Protein AF-A0A962G8I6-F1 (afdb_monomer_lite)

pLDDT: mean 93.18, std 6.78, range [52.69, 98.38]

Foldseek 3Di:
DLDEADDQDQDAAFLAEQAAPEPPPDANYEYDDPNNCVSQPDLVDGPNRYYHELYEGAYPHHFDYDPPDPDGPVSSQVSHYLYYPDPQCDDQQFHDPPGPQLQSGDFDPDPPDDGRNGGHDDNGDVSPPVVVVDDDDD

Radius of gyration: 15.65 Å; chains: 1; bounding box: 36×34×40 Å

Structure (mmCIF, N/CA/C/O backbone):
data_AF-A0A962G8I6-F1
#
_entry.id   AF-A0A962G8I6-F1
#
loop_
_atom_site.group_PDB
_atom_site.id
_atom_site.type_symbol
_atom_site.label_atom_id
_atom_site.label_alt_id
_atom_site.label_comp_id
_atom_site.label_asym_id
_atom_site.label_entity_id
_atom_site.label_seq_id
_atom_site.pdbx_PDB_ins_code
_atom_site.Cartn_x
_atom_site.Cartn_y
_atom_site.Cartn_z
_atom_site.occupancy
_atom_site.B_iso_or_equiv
_atom_site.auth_seq_id
_atom_site.auth_comp_id
_atom_site.auth_asym_id
_atom_site.auth_atom_id
_atom_site.pdbx_PDB_model_num
ATOM 1 N N . ASP A 1 1 ? -0.179 -11.242 6.584 1.00 91.75 1 ASP A N 1
ATOM 2 C CA . ASP A 1 1 ? -0.851 -10.151 5.865 1.00 91.75 1 ASP A CA 1
ATOM 3 C C . ASP A 1 1 ? 0.217 -9.529 4.993 1.00 91.75 1 ASP A C 1
ATOM 5 O O . ASP A 1 1 ? 1.376 -9.594 5.403 1.00 91.75 1 ASP A O 1
ATOM 9 N N . GLY A 1 2 ? -0.124 -9.011 3.816 1.00 93.81 2 GLY A N 1
ATOM 10 C CA . GLY A 1 2 ? 0.865 -8.348 2.962 1.00 93.81 2 GLY A CA 1
ATOM 11 C C . GLY A 1 2 ? 1.447 -7.122 3.665 1.00 93.81 2 GLY A C 1
ATOM 12 O O . GLY A 1 2 ? 2.656 -7.002 3.827 1.00 93.81 2 GLY A O 1
ATOM 13 N N . ILE A 1 3 ? 0.559 -6.287 4.202 1.00 95.69 3 ILE A N 1
ATOM 14 C CA . ILE A 1 3 ? 0.866 -5.151 5.065 1.00 95.69 3 ILE A CA 1
ATOM 15 C C . ILE A 1 3 ? 0.077 -5.317 6.361 1.00 95.69 3 ILE A C 1
ATOM 17 O O . ILE A 1 3 ? -1.151 -5.436 6.351 1.00 95.69 3 ILE A O 1
ATOM 21 N N . ARG A 1 4 ? 0.784 -5.307 7.495 1.00 95.88 4 ARG A N 1
ATOM 22 C CA . ARG A 1 4 ? 0.168 -5.263 8.824 1.00 95.88 4 ARG A CA 1
ATOM 23 C C . ARG A 1 4 ? 0.649 -4.039 9.586 1.00 95.88 4 ARG A C 1
ATOM 25 O O . ARG A 1 4 ? 1.788 -4.021 10.042 1.00 95.88 4 ARG A O 1
ATOM 32 N N . LEU A 1 5 ? -0.236 -3.065 9.770 1.00 96.69 5 LEU A N 1
ATOM 33 C CA . LEU A 1 5 ? 0.027 -1.889 10.598 1.00 96.69 5 LEU A CA 1
ATOM 34 C C . LEU A 1 5 ? -0.447 -2.187 12.019 1.00 96.69 5 LEU A C 1
ATOM 36 O O . LEU A 1 5 ? -1.614 -2.526 12.231 1.00 96.69 5 LEU A O 1
ATOM 40 N N . LYS A 1 6 ? 0.469 -2.128 12.987 1.00 96.12 6 LYS A N 1
ATOM 41 C CA . LYS A 1 6 ? 0.192 -2.505 14.377 1.00 96.12 6 LYS A CA 1
ATOM 42 C C . LYS A 1 6 ? 1.029 -1.717 15.380 1.00 96.12 6 LYS A C 1
ATOM 44 O O . LYS A 1 6 ? 2.003 -1.075 15.000 1.00 96.12 6 LYS A O 1
ATOM 49 N N . GLU A 1 7 ? 0.670 -1.821 16.658 1.00 95.00 7 GLU A N 1
ATOM 50 C CA . GLU A 1 7 ? 1.436 -1.277 17.793 1.00 95.00 7 GLU A CA 1
ATOM 51 C C . GLU A 1 7 ? 1.851 0.202 17.642 1.00 95.00 7 GLU A C 1
ATOM 53 O O . GLU A 1 7 ? 2.942 0.587 18.049 1.00 95.00 7 GLU A O 1
ATOM 58 N N . GLY A 1 8 ? 0.992 1.041 17.049 1.00 95.12 8 GLY A N 1
ATOM 59 C CA . GLY A 1 8 ? 1.279 2.474 16.899 1.00 95.12 8 GLY A CA 1
ATOM 60 C C . GLY A 1 8 ? 2.170 2.805 15.705 1.00 95.12 8 GLY A C 1
ATOM 61 O O . GLY A 1 8 ? 2.923 3.773 15.756 1.00 95.12 8 GLY A O 1
ATOM 62 N N . THR A 1 9 ? 2.098 2.008 14.635 1.00 96.38 9 THR A N 1
ATOM 63 C CA . THR A 1 9 ? 2.787 2.317 13.373 1.00 96.38 9 THR A CA 1
ATOM 64 C C . THR A 1 9 ? 2.400 3.722 12.905 1.00 96.38 9 THR A C 1
ATOM 66 O O . THR A 1 9 ? 1.218 3.963 12.700 1.00 96.38 9 THR A O 1
ATOM 69 N N . GLY A 1 10 ? 3.387 4.607 12.733 1.00 94.12 10 GLY A N 1
ATOM 70 C CA . GLY A 1 10 ? 3.240 5.985 12.246 1.00 94.12 10 GLY A CA 1
ATOM 71 C C . GLY A 1 10 ? 4.154 6.249 11.051 1.00 94.12 10 GLY A C 1
ATOM 72 O O . GLY A 1 10 ? 5.078 7.051 11.140 1.00 94.12 10 GLY A O 1
ATOM 73 N N . GLY A 1 11 ? 3.973 5.470 9.983 1.00 94.12 11 GLY A N 1
ATOM 74 C CA . GLY A 1 11 ? 4.793 5.537 8.772 1.00 94.12 11 GLY A CA 1
ATOM 75 C C . GLY A 1 11 ? 4.029 6.057 7.557 1.00 94.12 11 GLY A C 1
ATOM 76 O O . GLY A 1 11 ? 2.798 6.015 7.510 1.00 94.12 11 GLY A O 1
ATOM 77 N N . HIS A 1 12 ? 4.783 6.484 6.545 1.00 94.75 12 HIS A N 1
ATOM 78 C CA . HIS A 1 12 ? 4.263 6.867 5.235 1.00 94.75 12 HIS A CA 1
ATOM 79 C C . HIS A 1 12 ? 4.574 5.766 4.222 1.00 94.75 12 HIS A C 1
ATOM 81 O O . HIS A 1 12 ? 5.736 5.531 3.894 1.00 94.75 12 HIS A O 1
ATOM 87 N N . LEU A 1 13 ? 3.539 5.060 3.773 1.00 96.06 13 LEU A N 1
ATOM 88 C CA . LEU A 1 13 ? 3.645 3.999 2.781 1.00 96.06 13 LEU A CA 1
ATOM 89 C C . LEU A 1 13 ? 3.192 4.556 1.434 1.00 96.06 13 LEU A C 1
ATOM 91 O O . LEU A 1 13 ? 2.037 4.938 1.280 1.00 96.06 13 LEU A O 1
ATOM 95 N N . VAL A 1 14 ? 4.100 4.590 0.465 1.00 95.56 14 VAL A N 1
ATOM 96 C CA . VAL A 1 14 ? 3.856 5.187 -0.850 1.00 95.56 14 VAL A CA 1
ATOM 97 C C . VAL A 1 14 ? 4.433 4.306 -1.954 1.00 95.56 14 VAL A C 1
ATOM 99 O O . VAL A 1 14 ? 5.440 3.633 -1.734 1.00 95.56 14 VAL A O 1
ATOM 102 N N . ASN A 1 15 ? 3.793 4.290 -3.127 1.00 96.12 15 ASN A N 1
ATOM 103 C CA . ASN A 1 15 ? 4.242 3.560 -4.325 1.00 96.12 15 ASN A CA 1
ATOM 104 C C . ASN A 1 15 ? 4.440 2.054 -4.096 1.00 96.12 15 ASN A C 1
ATOM 106 O O . ASN A 1 15 ? 5.450 1.472 -4.491 1.00 96.12 15 ASN A O 1
ATOM 110 N N . GLY A 1 16 ? 3.477 1.404 -3.449 1.00 96.00 16 GLY A N 1
ATOM 111 C CA . GLY A 1 16 ? 3.536 -0.022 -3.121 1.00 96.00 16 GLY A CA 1
ATOM 112 C C . GLY A 1 16 ? 2.671 -0.890 -4.031 1.00 96.00 16 GLY A C 1
ATOM 113 O O . GLY A 1 16 ? 1.633 -0.454 -4.520 1.00 96.00 16 GLY A O 1
ATOM 114 N N . VAL A 1 17 ? 3.050 -2.158 -4.195 1.00 97.25 17 VAL A N 1
ATOM 115 C CA . VAL A 1 17 ? 2.183 -3.190 -4.782 1.00 97.25 17 VAL A CA 1
ATOM 116 C C . VAL A 1 17 ? 2.205 -4.415 -3.878 1.00 97.25 17 VAL A C 1
ATOM 118 O O . VAL A 1 17 ? 3.271 -4.914 -3.523 1.00 97.25 17 VAL A O 1
ATOM 121 N N . VAL A 1 18 ? 1.027 -4.911 -3.515 1.00 96.19 18 VAL A N 1
ATOM 122 C CA . VAL A 1 18 ? 0.851 -6.159 -2.771 1.00 96.19 18 VAL A CA 1
ATOM 123 C C . VAL A 1 18 ? -0.005 -7.079 -3.626 1.00 96.19 18 VAL A C 1
ATOM 125 O O . VAL A 1 18 ? -1.176 -6.791 -3.851 1.00 96.19 18 VAL A O 1
ATOM 128 N N . LYS A 1 19 ? 0.568 -8.182 -4.111 1.00 93.12 19 LYS A N 1
ATOM 129 C CA . LYS A 1 19 ? -0.124 -9.155 -4.967 1.00 93.12 19 LYS A CA 1
ATOM 130 C C . LYS A 1 19 ? 0.005 -10.569 -4.404 1.00 93.12 19 LYS A C 1
ATOM 132 O O . LYS A 1 19 ? 1.057 -10.923 -3.878 1.00 93.12 19 LYS A O 1
ATOM 137 N N . GLY A 1 20 ? -1.050 -11.374 -4.546 1.00 86.56 20 GLY A N 1
ATOM 138 C CA . GLY A 1 20 ? -1.008 -12.830 -4.335 1.00 86.56 20 GLY A CA 1
ATOM 139 C C . GLY A 1 20 ? -0.807 -13.279 -2.884 1.00 86.56 20 GLY A C 1
ATOM 140 O O . GLY A 1 20 ? -0.302 -14.375 -2.634 1.00 86.56 20 GLY A O 1
ATOM 141 N N . TYR A 1 21 ? -1.152 -12.437 -1.906 1.00 86.00 21 TYR A N 1
ATOM 142 C CA . TYR A 1 21 ? -1.062 -12.803 -0.494 1.00 86.00 21 TYR A CA 1
ATOM 143 C C . TYR A 1 21 ? -2.326 -13.551 -0.043 1.00 86.00 21 TYR A C 1
ATOM 145 O O . TYR A 1 21 ? -3.227 -12.967 0.556 1.00 86.00 21 TYR A O 1
ATOM 153 N N . ASP A 1 22 ? -2.359 -14.861 -0.297 1.00 84.00 22 ASP A N 1
ATOM 154 C CA . ASP A 1 22 ? -3.588 -15.672 -0.203 1.00 84.00 22 ASP A CA 1
ATOM 155 C C . ASP A 1 22 ? -3.545 -16.737 0.905 1.00 84.00 22 ASP A C 1
ATOM 157 O O . ASP A 1 22 ? -4.258 -17.737 0.874 1.00 84.00 22 ASP A O 1
ATOM 161 N N . LYS A 1 23 ? -2.688 -16.551 1.914 1.00 87.69 23 LYS A N 1
ATOM 162 C CA . LYS A 1 23 ? -2.643 -17.461 3.066 1.00 87.69 23 LYS A CA 1
ATOM 163 C C . LYS A 1 23 ? -3.937 -17.363 3.883 1.00 87.69 23 LYS A C 1
ATOM 165 O O . LYS A 1 23 ? -4.343 -16.261 4.246 1.00 87.69 23 LYS A O 1
ATOM 170 N N . ASP A 1 24 ? -4.500 -18.506 4.275 1.00 89.88 24 ASP A N 1
ATOM 171 C CA . ASP A 1 24 ? -5.715 -18.579 5.096 1.00 89.88 24 ASP A CA 1
ATOM 172 C C . ASP A 1 24 ? -5.688 -17.631 6.307 1.00 89.88 24 ASP A C 1
ATOM 174 O O . ASP A 1 24 ? -4.729 -17.576 7.090 1.00 89.88 24 ASP A O 1
ATOM 178 N N . GLY A 1 25 ? -6.768 -16.858 6.454 1.00 87.62 25 GLY A N 1
ATOM 179 C CA . GLY A 1 25 ? -6.948 -15.888 7.535 1.00 87.62 25 GLY A CA 1
ATOM 180 C C . GLY A 1 25 ? -6.079 -14.627 7.431 1.00 87.62 25 GLY A C 1
ATOM 181 O O . GLY A 1 25 ? -5.977 -13.884 8.423 1.00 87.62 25 GLY A O 1
ATOM 182 N N . LYS A 1 26 ? -5.435 -14.392 6.280 1.00 92.88 26 LYS A N 1
ATOM 183 C CA . LYS A 1 26 ? -4.629 -13.201 5.976 1.00 92.88 26 LYS A CA 1
ATOM 184 C C . LYS A 1 26 ? -5.273 -12.351 4.886 1.00 92.88 26 LYS A C 1
ATOM 186 O O . LYS A 1 26 ? -6.086 -12.839 4.114 1.00 92.88 26 LYS A O 1
ATOM 191 N N . ALA A 1 27 ? -4.874 -11.084 4.838 1.00 95.69 27 ALA A N 1
ATOM 192 C CA . ALA A 1 27 ? -5.267 -10.151 3.790 1.00 95.69 27 ALA A CA 1
ATOM 193 C C . ALA A 1 27 ? -4.072 -9.360 3.241 1.00 95.69 27 ALA A C 1
ATOM 195 O O . ALA A 1 27 ? -2.979 -9.381 3.820 1.00 95.69 27 ALA A O 1
ATOM 196 N N . CYS A 1 28 ? -4.299 -8.630 2.151 1.00 96.94 28 CYS A N 1
ATOM 197 C CA . CYS A 1 28 ? -3.377 -7.634 1.608 1.00 96.94 28 CYS A CA 1
ATOM 198 C C . CYS A 1 28 ? -3.080 -6.534 2.643 1.00 96.94 28 CYS A C 1
ATOM 200 O O . CYS A 1 28 ? -1.912 -6.265 2.914 1.00 96.94 28 CYS A O 1
ATOM 202 N N . LEU A 1 29 ? -4.110 -5.970 3.284 1.00 97.50 29 LEU A N 1
ATOM 203 C CA . LEU A 1 29 ? -3.982 -4.962 4.339 1.00 97.50 29 LEU A CA 1
ATOM 204 C C . LEU A 1 29 ? -4.724 -5.377 5.614 1.00 97.50 29 LEU A C 1
ATOM 206 O O . LEU A 1 29 ? -5.909 -5.717 5.592 1.00 97.50 29 LEU A O 1
ATOM 210 N N . PHE A 1 30 ? -4.026 -5.284 6.743 1.00 96.81 30 PHE A N 1
ATOM 211 C CA . PHE A 1 30 ? -4.599 -5.446 8.073 1.00 96.81 30 PHE A CA 1
ATOM 212 C C . PHE A 1 30 ? -4.114 -4.333 9.009 1.00 96.81 30 PHE A C 1
ATOM 214 O O . PHE A 1 30 ? -2.912 -4.186 9.240 1.00 96.81 30 PHE A O 1
ATOM 221 N N . ILE A 1 31 ? -5.049 -3.565 9.564 1.00 97.38 31 ILE A N 1
ATOM 222 C CA . ILE A 1 31 ? -4.781 -2.527 10.567 1.00 97.38 31 ILE A CA 1
ATOM 223 C C . ILE A 1 31 ? -5.315 -3.030 11.905 1.00 97.38 31 ILE A C 1
ATOM 225 O O . ILE A 1 31 ? -6.378 -3.639 11.957 1.00 97.38 31 ILE A O 1
ATOM 229 N N . THR A 1 32 ? -4.546 -2.852 12.976 1.00 96.94 32 THR A N 1
ATOM 230 C CA . THR A 1 32 ? -4.865 -3.414 14.295 1.00 96.94 32 THR A CA 1
ATOM 231 C C . THR A 1 32 ? -4.285 -2.556 15.414 1.00 96.94 32 THR A C 1
ATOM 233 O O . THR A 1 32 ? -3.320 -1.810 15.210 1.00 96.94 32 THR A O 1
ATOM 236 N N . ASN A 1 33 ? -4.826 -2.755 16.619 1.00 95.56 33 ASN A N 1
ATOM 237 C CA . ASN A 1 33 ? -4.444 -2.103 17.872 1.00 95.56 33 ASN A CA 1
ATOM 238 C C . ASN A 1 33 ? -4.809 -0.609 17.926 1.00 95.56 33 ASN A C 1
ATOM 240 O O . ASN A 1 33 ? -4.500 0.173 17.026 1.00 95.56 33 ASN A O 1
ATOM 244 N N . ALA A 1 34 ? -5.375 -0.189 19.061 1.00 96.25 34 ALA A N 1
ATOM 245 C CA . ALA A 1 34 ? -5.807 1.189 19.305 1.00 96.25 34 ALA A CA 1
ATOM 246 C C . ALA A 1 34 ? -4.737 2.269 19.022 1.00 96.25 34 ALA A C 1
ATOM 248 O O . ALA A 1 34 ? -5.089 3.277 18.409 1.00 96.25 34 ALA A O 1
ATOM 249 N N . PRO A 1 35 ? -3.442 2.088 19.366 1.00 96.81 35 PRO A N 1
ATOM 250 C CA . PRO A 1 35 ? -2.429 3.099 19.064 1.00 96.81 35 PRO A CA 1
ATOM 251 C C . PRO A 1 35 ? -2.230 3.342 17.563 1.00 96.81 35 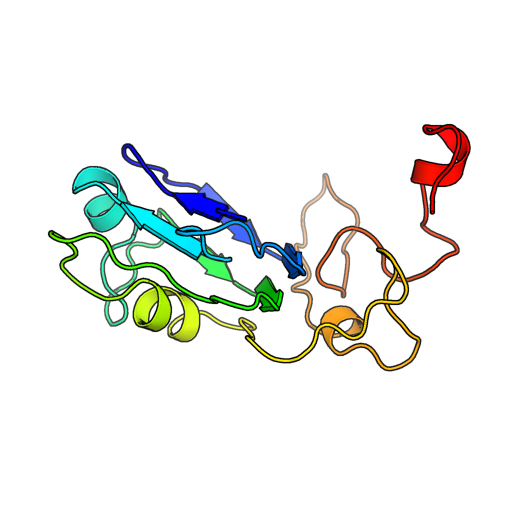PRO A C 1
ATOM 253 O O . PRO A 1 35 ? -1.961 4.470 17.167 1.00 96.81 35 PRO A O 1
ATOM 256 N N . THR A 1 36 ? -2.392 2.321 16.713 1.00 97.31 36 THR A N 1
ATOM 257 C CA . THR A 1 36 ? -2.285 2.478 15.250 1.00 97.31 36 THR A CA 1
ATOM 258 C C . THR A 1 36 ? -3.470 3.260 14.702 1.00 97.31 36 THR A C 1
ATOM 260 O O . THR A 1 36 ? -3.293 4.156 13.886 1.00 97.31 36 THR A O 1
ATOM 263 N N . TYR A 1 37 ? -4.680 2.966 15.187 1.00 97.31 37 TYR A N 1
ATOM 264 C CA . TYR A 1 37 ? -5.874 3.726 14.823 1.00 97.31 37 TYR A CA 1
ATOM 265 C C . TYR A 1 37 ? -5.747 5.199 15.239 1.00 97.31 37 TYR A C 1
ATOM 267 O O . TYR A 1 37 ? -6.051 6.088 14.448 1.00 97.31 37 TYR A O 1
ATOM 275 N N . ALA A 1 38 ? -5.210 5.471 16.433 1.00 96.94 38 ALA A N 1
ATOM 276 C CA . ALA A 1 38 ? -4.914 6.831 16.880 1.00 96.94 38 ALA A CA 1
ATOM 277 C C . ALA A 1 38 ? -3.855 7.519 15.998 1.00 96.94 38 ALA A C 1
ATOM 279 O O . ALA A 1 38 ? -4.018 8.681 15.632 1.00 96.94 38 ALA A O 1
ATOM 280 N N . ALA A 1 39 ? -2.796 6.797 15.616 1.00 97.50 39 ALA A N 1
ATOM 281 C CA . ALA A 1 39 ? -1.767 7.305 14.716 1.00 97.50 39 ALA A CA 1
ATOM 282 C C . ALA A 1 39 ? -2.280 7.525 13.287 1.00 97.50 39 ALA A C 1
ATOM 284 O O . ALA A 1 39 ? -1.732 8.361 12.586 1.00 97.50 39 ALA A O 1
ATOM 285 N N . ALA A 1 40 ? -3.314 6.824 12.835 1.00 97.25 40 ALA A N 1
ATOM 286 C CA . ALA A 1 40 ? -3.895 6.984 11.502 1.00 97.25 40 ALA A CA 1
ATOM 287 C C . ALA A 1 40 ? -4.977 8.082 11.428 1.00 97.25 40 ALA A C 1
ATOM 289 O O . ALA A 1 40 ? -5.179 8.690 10.375 1.00 97.25 40 ALA A O 1
ATOM 290 N N . GLY A 1 41 ? -5.649 8.381 12.542 1.00 97.12 41 GLY A N 1
ATOM 291 C CA . GLY A 1 41 ? -6.816 9.265 12.558 1.00 97.12 41 GLY A CA 1
ATOM 292 C C . GLY A 1 41 ? -8.074 8.509 12.135 1.00 97.12 41 GLY A C 1
ATOM 293 O O . GLY A 1 41 ? -8.306 7.394 12.598 1.00 97.12 41 GLY A O 1
ATOM 294 N N . SER A 1 42 ? -8.908 9.100 11.279 1.00 96.88 42 SER A N 1
ATOM 295 C CA . SER A 1 42 ? -10.072 8.423 10.690 1.00 96.88 42 SER A CA 1
ATOM 296 C C . SER A 1 42 ? -10.129 8.615 9.173 1.00 96.88 42 SER A C 1
ATOM 298 O O . SER A 1 42 ? -9.537 9.563 8.659 1.00 96.88 42 SER A O 1
ATOM 300 N N . PRO A 1 43 ? -10.883 7.781 8.435 1.00 97.12 43 PRO A N 1
ATOM 301 C CA . PRO A 1 43 ? -11.047 7.941 6.988 1.00 97.12 43 PRO A CA 1
ATOM 302 C C . PRO A 1 43 ? -11.556 9.325 6.549 1.00 97.12 43 PRO A C 1
ATOM 304 O O . PRO A 1 43 ? -11.299 9.747 5.430 1.00 97.12 43 PRO A O 1
ATOM 307 N N . THR A 1 44 ? -12.268 10.052 7.415 1.00 97.44 44 THR A N 1
ATOM 308 C CA . THR A 1 44 ? -12.785 11.402 7.124 1.00 97.44 44 THR A CA 1
ATOM 309 C C . THR A 1 44 ? -11.938 12.521 7.734 1.00 97.44 44 THR A C 1
ATOM 311 O O . THR A 1 44 ? -12.206 13.694 7.489 1.00 97.44 44 THR A O 1
ATOM 314 N N . ALA A 1 45 ? -10.958 12.176 8.569 1.00 97.38 45 ALA A N 1
ATOM 315 C CA . ALA A 1 45 ? -10.070 13.097 9.267 1.00 97.38 45 ALA A CA 1
ATOM 316 C C . ALA A 1 45 ? -8.729 12.391 9.520 1.00 97.38 45 ALA A C 1
ATOM 318 O O . ALA A 1 45 ? -8.421 11.964 10.638 1.00 97.38 45 ALA A O 1
ATOM 319 N N . LEU A 1 46 ? -7.961 12.207 8.444 1.00 97.06 46 LEU A N 1
ATOM 320 C CA . LEU A 1 46 ? -6.646 11.572 8.499 1.00 97.06 46 LEU A CA 1
ATOM 321 C C . LEU A 1 46 ? -5.714 12.411 9.381 1.00 97.06 46 LEU A C 1
ATOM 323 O O . LEU A 1 46 ? -5.675 13.635 9.262 1.00 97.06 46 LEU A O 1
ATOM 327 N N . SER A 1 47 ? -4.949 11.759 10.255 1.00 96.94 47 SER A N 1
ATOM 328 C CA . SER A 1 47 ? -3.998 12.455 11.136 1.00 96.94 47 SER A CA 1
ATOM 329 C C . SER A 1 47 ? -2.763 12.968 10.384 1.00 96.94 47 SER A C 1
ATOM 331 O O . SER A 1 47 ? -2.118 13.912 10.827 1.00 96.94 47 SER A O 1
ATOM 333 N N . GLY A 1 48 ? -2.402 12.296 9.285 1.00 95.56 48 GLY A N 1
ATOM 334 C CA . GLY A 1 48 ? -1.138 12.469 8.573 1.00 95.56 48 GLY A CA 1
ATOM 335 C C . GLY A 1 48 ? 0.042 11.686 9.161 1.00 95.56 48 GLY A C 1
ATOM 336 O O . GLY A 1 48 ? 1.023 11.500 8.455 1.00 95.56 48 GLY A O 1
ATOM 337 N N . ASN A 1 49 ? -0.037 11.166 10.392 1.00 97.12 49 ASN A N 1
ATOM 338 C CA . ASN A 1 49 ? 1.081 10.426 11.002 1.00 97.12 49 ASN A CA 1
ATOM 339 C C . ASN A 1 49 ? 1.225 9.008 10.438 1.00 97.12 49 ASN A C 1
ATOM 341 O O . ASN A 1 49 ? 2.320 8.460 10.411 1.00 97.12 49 ASN A O 1
ATOM 345 N N . THR A 1 50 ? 0.121 8.398 10.010 1.00 97.50 50 THR A N 1
ATOM 346 C CA . THR A 1 50 ? 0.137 7.141 9.256 1.00 97.50 50 THR A CA 1
ATOM 347 C C . THR A 1 50 ? -0.568 7.386 7.946 1.00 97.50 50 THR A C 1
ATOM 349 O O . THR A 1 50 ? -1.711 7.839 7.948 1.00 97.50 50 THR A O 1
ATOM 352 N N . THR A 1 51 ? 0.097 7.083 6.838 1.00 97.12 51 THR A N 1
ATOM 353 C CA . THR A 1 51 ? -0.487 7.238 5.501 1.00 97.12 51 THR A CA 1
ATOM 354 C C . THR A 1 51 ? -0.169 6.029 4.638 1.00 97.12 51 THR A C 1
ATOM 356 O O . THR A 1 51 ? 0.858 5.372 4.818 1.00 97.12 51 THR A O 1
ATOM 359 N N . ILE A 1 52 ? -1.089 5.722 3.732 1.00 97.88 52 ILE A N 1
ATOM 360 C CA . ILE A 1 52 ? -0.941 4.752 2.658 1.00 97.88 52 ILE A CA 1
ATOM 361 C C . ILE A 1 52 ? -1.523 5.390 1.397 1.00 97.88 52 ILE A C 1
ATOM 363 O O . ILE A 1 52 ? -2.730 5.595 1.333 1.00 97.88 52 ILE A O 1
ATOM 367 N N . ASP A 1 53 ? -0.689 5.757 0.429 1.00 97.06 53 ASP A N 1
ATOM 368 C CA . ASP A 1 53 ? -1.117 6.421 -0.809 1.00 97.06 53 ASP A CA 1
ATOM 369 C C . ASP A 1 53 ? -0.382 5.864 -2.035 1.00 97.06 53 ASP A C 1
ATOM 371 O O . ASP A 1 53 ? 0.752 5.404 -1.934 1.00 97.06 53 ASP A O 1
ATOM 375 N N . HIS A 1 54 ? -1.027 5.871 -3.203 1.00 97.81 54 HIS A N 1
ATOM 376 C CA . HIS A 1 54 ? -0.474 5.294 -4.438 1.00 97.81 54 HIS A CA 1
ATOM 377 C C . HIS A 1 54 ? -0.049 3.818 -4.276 1.00 97.81 54 HIS A C 1
ATOM 379 O O . HIS A 1 54 ? 0.971 3.374 -4.809 1.00 97.81 54 HIS A O 1
ATOM 385 N N . VAL A 1 55 ? -0.820 3.047 -3.500 1.00 98.19 55 VAL A N 1
ATOM 386 C CA . VAL A 1 55 ? -0.606 1.614 -3.266 1.00 98.19 55 VAL A CA 1
ATOM 387 C C . VAL A 1 55 ? -1.654 0.775 -3.998 1.00 98.19 55 VAL A C 1
ATOM 389 O O . VAL A 1 55 ? -2.844 1.081 -3.980 1.00 98.19 55 VAL A O 1
ATOM 392 N N . PHE A 1 56 ? -1.217 -0.332 -4.597 1.00 98.06 56 PHE A N 1
ATOM 393 C CA . PHE A 1 56 ? -2.075 -1.311 -5.263 1.00 98.06 56 PHE A CA 1
ATOM 394 C C . PHE A 1 56 ? -2.187 -2.586 -4.428 1.00 98.06 56 PHE A C 1
ATOM 396 O O . PHE A 1 56 ? -1.173 -3.190 -4.070 1.00 98.06 56 PHE A O 1
ATO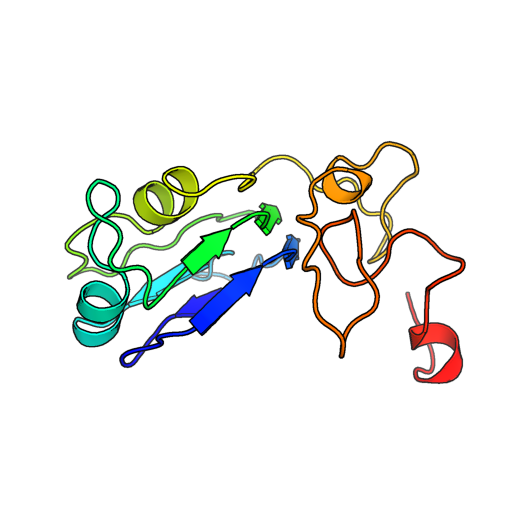M 403 N N . LEU A 1 57 ? -3.414 -3.019 -4.143 1.00 97.56 57 LEU A N 1
ATOM 404 C CA . LEU A 1 57 ? -3.704 -4.265 -3.435 1.00 97.56 57 LEU A CA 1
ATOM 405 C C . LEU A 1 57 ? -4.419 -5.246 -4.371 1.00 97.56 57 LEU A C 1
ATOM 407 O O . LEU A 1 57 ? -5.508 -4.977 -4.870 1.00 97.56 57 LEU A O 1
ATOM 411 N N . ASN A 1 58 ? -3.824 -6.408 -4.608 1.00 94.81 58 ASN A N 1
ATOM 412 C CA . ASN A 1 58 ? -4.359 -7.449 -5.476 1.00 94.81 58 ASN A CA 1
ATOM 413 C C . ASN A 1 58 ? -4.178 -8.837 -4.834 1.00 94.81 58 ASN A C 1
ATOM 415 O O . ASN A 1 58 ? -3.360 -9.650 -5.265 1.00 94.81 58 ASN A O 1
ATOM 419 N N . CYS A 1 59 ? -4.943 -9.091 -3.771 1.00 93.94 59 CYS A N 1
ATOM 420 C CA . CYS A 1 59 ? -5.000 -10.378 -3.068 1.00 93.94 59 CYS A CA 1
ATOM 421 C C . CYS A 1 59 ? -6.410 -10.982 -3.119 1.00 93.94 59 CYS A C 1
ATOM 423 O O . CYS A 1 59 ? -7.389 -10.258 -3.302 1.00 93.94 59 CYS A O 1
ATOM 425 N N . ALA A 1 60 ? -6.536 -12.286 -2.850 1.00 92.94 60 ALA A N 1
ATOM 426 C CA . ALA A 1 60 ? -7.831 -12.952 -2.691 1.00 92.94 60 ALA A CA 1
ATOM 427 C C . ALA A 1 60 ? -8.672 -12.322 -1.566 1.00 92.94 60 ALA A C 1
ATOM 429 O O . ALA A 1 60 ? -9.884 -12.176 -1.695 1.00 9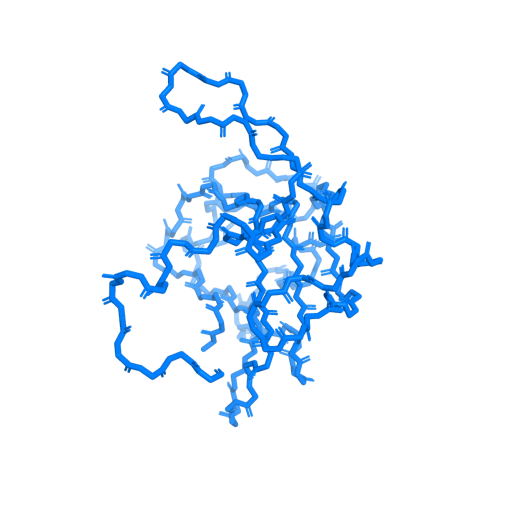2.94 60 ALA A O 1
ATOM 430 N N . THR A 1 61 ? -8.024 -11.906 -0.471 1.00 95.25 61 THR A N 1
ATOM 431 C CA . THR A 1 61 ? -8.635 -11.063 0.567 1.00 95.25 61 THR A CA 1
ATOM 432 C C . THR A 1 61 ? -7.903 -9.730 0.632 1.00 95.25 61 THR A C 1
ATOM 434 O O . THR A 1 61 ? -6.743 -9.667 1.037 1.00 95.25 61 THR A O 1
ATOM 437 N N . GLN A 1 62 ? -8.579 -8.649 0.246 1.00 96.06 62 GLN A N 1
ATOM 438 C CA . GLN A 1 62 ? -7.956 -7.326 0.190 1.00 96.06 62 GLN A CA 1
ATOM 439 C C . GLN A 1 62 ? -7.741 -6.733 1.583 1.00 96.06 62 GLN A C 1
ATOM 441 O O . GLN A 1 62 ? -6.631 -6.334 1.936 1.00 96.06 62 GLN A O 1
ATOM 446 N N . PHE A 1 63 ? -8.788 -6.752 2.406 1.00 97.50 63 PHE A N 1
ATOM 447 C CA . PHE A 1 63 ? -8.792 -6.128 3.722 1.00 97.50 63 PHE A CA 1
ATOM 448 C C . PHE A 1 63 ? -9.209 -7.123 4.792 1.00 97.50 63 PHE A C 1
ATOM 450 O O . PHE A 1 63 ? -10.165 -7.878 4.625 1.00 97.50 63 PHE A O 1
ATOM 457 N N . LYS A 1 64 ? -8.512 -7.076 5.924 1.00 96.00 64 LYS A N 1
ATOM 458 C CA . LYS A 1 64 ? -8.922 -7.739 7.158 1.00 96.00 64 LYS A CA 1
ATOM 459 C C . LYS A 1 64 ? -9.322 -6.691 8.186 1.00 96.00 64 LYS A C 1
ATOM 461 O O . LYS A 1 64 ? -8.664 -5.658 8.290 1.00 96.00 64 LYS A O 1
ATOM 466 N N . GLN A 1 65 ? -10.370 -6.988 8.949 1.00 95.62 65 GLN A N 1
ATOM 467 C CA . GLN A 1 65 ? -10.839 -6.131 10.035 1.00 95.62 65 GLN A CA 1
ATOM 468 C C . GLN A 1 65 ? -10.409 -6.678 11.394 1.00 95.62 65 GLN A C 1
ATOM 470 O O . GLN A 1 65 ? -10.359 -7.891 11.596 1.00 95.62 65 GLN A O 1
ATOM 475 N N . ASP A 1 66 ? -10.057 -5.760 12.289 1.00 95.06 66 ASP A N 1
ATOM 476 C CA . ASP A 1 66 ? -9.806 -6.038 13.702 1.00 95.06 66 ASP A CA 1
ATOM 477 C C . ASP A 1 66 ? -11.131 -5.941 14.468 1.00 95.06 66 ASP A C 1
ATOM 479 O O . ASP A 1 66 ? -11.926 -5.040 14.200 1.00 95.06 66 ASP A O 1
ATOM 483 N N . ASP A 1 67 ? -11.371 -6.829 15.433 1.00 90.38 67 ASP A N 1
ATOM 484 C CA . ASP A 1 67 ? -12.668 -6.917 16.130 1.00 90.38 67 ASP A CA 1
ATOM 485 C C . ASP A 1 67 ? -12.993 -5.647 16.947 1.00 90.38 67 ASP A C 1
ATOM 487 O O . ASP A 1 67 ? -14.153 -5.368 17.242 1.00 90.38 67 ASP A O 1
ATOM 491 N N . GLY A 1 68 ? -11.971 -4.855 17.295 1.00 89.19 68 GLY A N 1
ATOM 492 C CA . GLY A 1 68 ? -12.088 -3.571 17.996 1.00 89.19 68 GLY A CA 1
ATOM 493 C C . GLY A 1 68 ? -11.864 -2.338 17.115 1.00 89.19 68 GLY A C 1
ATOM 494 O O . GLY A 1 68 ? -11.580 -1.263 17.645 1.00 89.19 68 GLY A O 1
ATOM 495 N N . ALA A 1 69 ? -11.916 -2.480 15.788 1.00 96.06 69 ALA A N 1
ATOM 496 C CA . ALA A 1 69 ? -11.608 -1.391 14.870 1.00 96.06 69 ALA A CA 1
ATOM 497 C C . ALA A 1 69 ? -12.647 -0.248 14.954 1.00 96.06 69 ALA A C 1
ATOM 499 O O . ALA A 1 69 ? -13.841 -0.495 14.781 1.00 96.06 69 ALA A O 1
ATOM 500 N N . PRO A 1 70 ? -12.230 1.021 15.143 1.00 97.06 70 PRO A N 1
ATOM 501 C CA . PRO A 1 70 ? -13.138 2.170 15.085 1.00 97.06 70 PRO A CA 1
ATOM 502 C C . PRO A 1 70 ? -13.614 2.498 13.658 1.00 97.06 70 PRO A C 1
ATOM 504 O O . PRO A 1 70 ? -14.563 3.258 13.480 1.00 97.06 70 PRO A O 1
ATOM 507 N N . TRP A 1 71 ? -12.940 1.963 12.639 1.00 97.44 71 TRP A N 1
ATOM 508 C CA . TRP A 1 71 ? -13.251 2.115 11.218 1.00 97.44 71 TRP A CA 1
ATOM 509 C C . TRP A 1 71 ? -12.600 0.982 10.421 1.00 97.44 71 TRP A C 1
ATOM 511 O O . TRP A 1 71 ? -11.690 0.316 10.912 1.00 97.44 71 TRP A O 1
ATOM 521 N N . THR A 1 72 ? -13.047 0.755 9.184 1.00 97.69 72 THR A N 1
ATOM 522 C CA . THR A 1 72 ? -12.527 -0.346 8.366 1.00 97.69 72 THR A CA 1
ATOM 523 C C . THR A 1 72 ? -11.191 0.001 7.709 1.00 97.69 72 THR A C 1
ATOM 525 O O . THR A 1 72 ? -10.977 1.129 7.261 1.00 97.69 72 THR A O 1
ATOM 528 N N . ALA A 1 73 ? -10.300 -0.988 7.583 1.00 97.25 73 ALA A N 1
ATOM 529 C CA . ALA A 1 73 ? -9.042 -0.822 6.847 1.00 97.25 73 ALA A CA 1
ATOM 530 C C . ALA A 1 73 ? -9.272 -0.396 5.383 1.00 97.25 73 ALA A C 1
ATOM 532 O O . ALA A 1 73 ? -8.488 0.374 4.833 1.00 97.25 73 ALA A O 1
ATOM 533 N N . GLU A 1 74 ? -10.376 -0.853 4.785 1.00 98.12 74 GLU A N 1
ATOM 534 C CA . GLU A 1 74 ? -10.814 -0.447 3.450 1.00 98.12 74 GLU A CA 1
ATOM 535 C C . GLU A 1 74 ? -11.132 1.047 3.398 1.00 98.12 74 GLU A C 1
ATOM 537 O O . GLU A 1 74 ? -10.574 1.744 2.560 1.00 98.12 74 GLU A O 1
ATOM 542 N N . ALA A 1 75 ? -11.942 1.564 4.330 1.00 98.31 75 ALA A N 1
ATOM 543 C CA . ALA A 1 75 ? -12.299 2.980 4.346 1.00 98.31 75 ALA A CA 1
ATOM 544 C C . ALA A 1 75 ? -11.056 3.873 4.479 1.00 98.31 75 ALA A C 1
ATOM 546 O O . ALA A 1 75 ? -10.939 4.871 3.770 1.00 98.31 75 ALA A O 1
ATOM 547 N N . PHE A 1 76 ? -10.105 3.496 5.341 1.00 98.00 76 PHE A N 1
ATOM 548 C CA . PHE A 1 76 ? -8.843 4.227 5.494 1.00 98.00 76 PHE A CA 1
ATOM 549 C C . PHE A 1 76 ? -7.982 4.194 4.226 1.00 98.00 76 PHE A C 1
ATOM 551 O O . PHE A 1 76 ? -7.387 5.208 3.861 1.00 98.00 76 PHE A O 1
ATOM 558 N N . PHE A 1 77 ? -7.934 3.052 3.538 1.00 98.38 77 PHE A N 1
ATOM 559 C CA . PHE A 1 77 ? -7.216 2.900 2.275 1.00 98.38 77 PHE A CA 1
ATOM 560 C C . PHE A 1 77 ? -7.865 3.721 1.152 1.00 98.38 77 PHE A C 1
ATOM 562 O O . PHE A 1 77 ? -7.186 4.490 0.479 1.00 98.38 77 PHE A O 1
ATOM 569 N N . THR A 1 78 ? -9.184 3.637 0.976 1.00 98.00 78 THR A N 1
ATOM 570 C CA . THR A 1 78 ? -9.900 4.352 -0.095 1.00 98.00 78 THR A CA 1
ATOM 571 C C . THR A 1 78 ? -9.988 5.862 0.124 1.00 98.00 78 THR A C 1
ATOM 573 O O . THR A 1 78 ? -10.228 6.604 -0.822 1.00 98.00 78 THR A O 1
ATOM 576 N N . ALA A 1 79 ? -9.793 6.334 1.359 1.00 97.94 79 ALA A N 1
ATOM 577 C CA . ALA A 1 79 ? -9.758 7.760 1.678 1.00 97.94 79 ALA A CA 1
ATOM 578 C C . ALA A 1 79 ? -8.475 8.468 1.201 1.00 97.94 79 ALA A C 1
ATOM 580 O O . ALA A 1 79 ? -8.382 9.692 1.288 1.00 97.94 79 ALA A O 1
ATOM 581 N N . GLN A 1 80 ? -7.477 7.717 0.729 1.00 97.69 80 GLN A N 1
ATOM 582 C CA . GLN A 1 80 ? -6.166 8.239 0.355 1.00 97.69 80 GLN A CA 1
ATOM 583 C C . GLN A 1 80 ? -5.928 8.145 -1.152 1.00 97.69 80 GLN A C 1
ATOM 585 O O . GLN A 1 80 ? -6.427 7.253 -1.837 1.00 97.69 80 GLN A O 1
ATOM 590 N N . ALA A 1 81 ? -5.184 9.117 -1.678 1.00 97.00 81 ALA A N 1
ATOM 591 C CA . ALA A 1 81 ? -5.012 9.305 -3.112 1.00 97.00 81 ALA A CA 1
ATOM 592 C C . ALA A 1 81 ? -4.242 8.150 -3.771 1.00 97.00 81 ALA A C 1
ATOM 594 O O . ALA A 1 81 ? -3.348 7.560 -3.170 1.00 97.00 81 ALA A O 1
ATOM 595 N N . GLY A 1 82 ? -4.579 7.848 -5.026 1.00 97.00 82 GLY A N 1
ATOM 596 C CA . GLY A 1 82 ? -3.840 6.898 -5.869 1.00 97.00 82 GLY A CA 1
ATOM 597 C C . GLY A 1 82 ? -3.959 5.424 -5.469 1.00 97.00 82 GLY A C 1
ATOM 598 O O . GLY A 1 82 ? -3.472 4.561 -6.193 1.00 97.00 82 GLY A O 1
ATOM 599 N N . ASN A 1 83 ? -4.608 5.118 -4.348 1.00 98.38 83 ASN A N 1
ATOM 600 C CA . ASN A 1 83 ? -4.823 3.750 -3.908 1.00 98.38 83 ASN A CA 1
ATOM 601 C C . ASN A 1 83 ? -5.797 3.004 -4.823 1.00 98.38 83 ASN A C 1
ATOM 603 O O . ASN A 1 83 ? -6.787 3.562 -5.297 1.00 98.38 83 ASN A O 1
ATOM 607 N N . SER A 1 84 ? -5.527 1.721 -5.048 1.00 97.88 84 SER A N 1
ATOM 608 C CA . SER A 1 84 ? -6.310 0.894 -5.962 1.00 97.88 84 SER A CA 1
ATOM 609 C C . SER A 1 84 ? -6.354 -0.566 -5.523 1.00 97.88 84 SER A C 1
ATOM 611 O O . SER A 1 84 ? -5.392 -1.095 -4.966 1.00 97.88 84 SER A O 1
ATOM 613 N N . THR A 1 85 ? -7.473 -1.233 -5.797 1.00 97.06 85 THR A N 1
ATOM 614 C CA . THR A 1 85 ? -7.632 -2.689 -5.642 1.00 97.06 85 THR A CA 1
ATOM 615 C C . THR A 1 85 ? -7.715 -3.429 -6.981 1.00 97.06 85 THR A C 1
ATOM 617 O O . THR A 1 85 ? -7.977 -4.634 -7.018 1.00 97.06 85 THR A O 1
ATOM 620 N N . SER A 1 86 ? -7.510 -2.708 -8.088 1.00 94.62 86 SER A N 1
ATOM 621 C CA . SER A 1 86 ? -7.478 -3.265 -9.439 1.00 94.62 86 SER A CA 1
ATOM 622 C C . SER A 1 86 ? -6.309 -4.234 -9.616 1.00 94.62 86 SER A C 1
ATOM 624 O O . SER A 1 86 ? -5.297 -4.139 -8.919 1.00 94.62 86 SER A O 1
ATOM 626 N N . ASP A 1 87 ? -6.425 -5.138 -10.592 1.00 94.75 87 ASP A N 1
ATOM 627 C CA . ASP A 1 87 ? -5.317 -6.013 -10.981 1.00 94.75 87 ASP A CA 1
ATOM 628 C C . ASP A 1 87 ? -4.077 -5.174 -11.332 1.00 94.75 87 ASP A C 1
ATOM 630 O O . ASP A 1 87 ? -4.131 -4.269 -12.167 1.00 94.75 87 ASP A O 1
ATOM 634 N N . ALA A 1 88 ? -2.959 -5.478 -10.673 1.00 94.81 88 ALA A N 1
ATOM 635 C CA . ALA A 1 88 ? -1.685 -4.810 -10.900 1.00 94.81 88 ALA A CA 1
ATOM 636 C C . ALA A 1 88 ? -1.031 -5.233 -12.225 1.00 94.81 88 ALA A C 1
ATOM 638 O O . ALA A 1 88 ? -0.034 -4.636 -12.615 1.00 94.81 88 ALA A O 1
ATOM 639 N N . MET A 1 89 ? -1.561 -6.240 -12.929 1.00 96.12 89 MET A N 1
ATOM 640 C CA . MET A 1 89 ? -1.099 -6.675 -14.250 1.00 96.12 89 MET A CA 1
ATOM 641 C C . MET A 1 89 ? 0.409 -6.964 -14.271 1.00 96.12 89 MET A C 1
ATOM 643 O O . MET A 1 89 ? 1.160 -6.417 -15.080 1.00 96.12 89 MET A O 1
ATOM 647 N N . LEU A 1 90 ? 0.849 -7.809 -13.337 1.00 94.62 90 LEU A N 1
ATOM 648 C CA . LEU A 1 90 ? 2.242 -8.252 -13.239 1.00 94.62 90 LEU A CA 1
ATOM 649 C C . LEU A 1 90 ? 2.450 -9.604 -13.933 1.00 94.62 90 LEU A C 1
ATOM 651 O O . LEU A 1 90 ? 1.660 -10.524 -13.691 1.00 94.62 90 LEU A O 1
ATOM 655 N N . ASP A 1 91 ? 3.539 -9.721 -14.693 1.00 92.94 91 ASP A N 1
ATOM 656 C CA . ASP A 1 91 ? 4.130 -10.981 -15.156 1.00 92.94 91 ASP A CA 1
ATOM 657 C C . ASP A 1 91 ? 5.271 -11.363 -14.200 1.00 92.94 91 ASP A C 1
ATOM 659 O O . ASP A 1 91 ? 6.280 -10.661 -14.082 1.00 92.94 91 ASP A O 1
ATOM 663 N N . GLY A 1 92 ? 5.049 -12.410 -13.403 1.00 91.00 92 GLY A N 1
ATOM 664 C CA . GLY A 1 92 ? 5.833 -12.652 -12.192 1.00 91.00 92 GLY A CA 1
ATOM 665 C C . GLY A 1 92 ? 5.762 -11.449 -11.239 1.00 91.00 92 GLY A C 1
ATOM 666 O O . GLY A 1 92 ? 4.686 -11.085 -10.754 1.00 91.00 92 GLY A O 1
ATOM 667 N N . TYR A 1 93 ? 6.915 -10.832 -10.981 1.00 90.44 93 TYR A N 1
ATOM 668 C CA . TYR A 1 93 ? 7.075 -9.636 -10.144 1.00 90.44 93 TYR A CA 1
ATOM 669 C C . TYR A 1 93 ? 7.271 -8.340 -10.951 1.00 90.44 93 TYR A C 1
ATOM 671 O O . TYR A 1 93 ? 7.377 -7.265 -10.357 1.00 90.44 93 TYR A O 1
ATOM 679 N N . LEU A 1 94 ? 7.325 -8.424 -12.285 1.00 94.88 94 LEU A N 1
ATOM 680 C CA . LEU A 1 94 ? 7.528 -7.279 -13.169 1.00 94.88 94 LEU A CA 1
ATOM 681 C C . LEU A 1 94 ? 6.189 -6.780 -13.731 1.00 94.88 94 LEU A C 1
ATOM 683 O O . LEU A 1 94 ? 5.305 -7.586 -14.027 1.00 94.88 94 LEU A O 1
ATOM 687 N N . PRO A 1 95 ? 6.007 -5.462 -13.912 1.00 96.38 95 PRO A N 1
ATOM 688 C CA . PRO A 1 95 ? 4.813 -4.941 -14.569 1.00 96.38 95 PRO A CA 1
ATOM 689 C C . PRO A 1 95 ? 4.784 -5.304 -16.058 1.00 96.38 95 PRO A C 1
ATOM 691 O O . PRO A 1 95 ? 5.793 -5.200 -16.759 1.00 96.38 95 PRO A O 1
ATOM 694 N N . MET A 1 96 ? 3.604 -5.674 -16.563 1.00 96.12 96 MET A N 1
ATOM 695 C CA . MET A 1 96 ? 3.351 -5.771 -18.004 1.00 96.12 96 MET A CA 1
ATOM 696 C C . MET A 1 96 ? 3.271 -4.373 -18.643 1.00 96.12 96 MET A C 1
ATOM 698 O O . MET A 1 96 ? 3.020 -3.382 -17.960 1.00 96.12 96 MET A O 1
ATOM 702 N N . ALA A 1 97 ? 3.420 -4.287 -19.970 1.00 94.31 97 ALA A N 1
ATOM 703 C CA . ALA A 1 97 ? 3.503 -3.018 -20.709 1.00 94.31 97 ALA A CA 1
ATOM 704 C C . ALA A 1 97 ? 2.309 -2.058 -20.508 1.00 94.31 97 ALA A C 1
ATOM 706 O O . ALA A 1 97 ? 2.460 -0.849 -20.648 1.00 94.31 97 ALA A O 1
ATOM 707 N N . ASN A 1 98 ? 1.124 -2.582 -20.189 1.00 94.50 98 ASN A N 1
ATOM 708 C CA . ASN A 1 98 ? -0.098 -1.818 -19.926 1.00 94.50 98 ASN A CA 1
ATOM 709 C C . ASN A 1 98 ? -0.534 -1.874 -18.456 1.00 94.50 98 ASN A C 1
ATOM 711 O O . ASN A 1 98 ? -1.696 -1.606 -18.150 1.00 94.50 98 ASN A O 1
ATOM 715 N N . SER A 1 99 ? 0.375 -2.242 -17.553 1.00 97.12 99 SER A N 1
ATOM 716 C CA . SER A 1 99 ? 0.065 -2.311 -16.134 1.00 97.12 99 SER A CA 1
ATOM 717 C C . SER A 1 99 ? -0.312 -0.935 -15.576 1.00 97.12 99 SER A C 1
ATOM 719 O O . SER A 1 99 ? 0.405 0.042 -15.817 1.00 97.12 99 SER A O 1
ATOM 721 N N . PRO A 1 100 ? -1.393 -0.836 -14.775 1.00 96.62 100 PRO A N 1
ATOM 722 C CA . PRO A 1 100 ? -1.803 0.431 -14.178 1.00 96.62 100 PRO A CA 1
ATOM 723 C C . PRO A 1 100 ? -0.778 0.959 -13.168 1.00 96.62 100 PRO A C 1
ATOM 725 O O . PRO A 1 100 ? -0.782 2.152 -12.868 1.00 96.62 100 PRO A O 1
ATOM 728 N N . VAL A 1 101 ? 0.127 0.109 -12.669 1.00 97.00 101 VAL A N 1
ATOM 729 C CA . VAL A 1 101 ? 1.153 0.529 -11.708 1.00 97.00 101 VAL A CA 1
ATOM 730 C C . VAL A 1 101 ? 2.218 1.407 -12.361 1.00 97.00 101 VAL A C 1
ATOM 732 O O . VAL A 1 101 ? 2.831 2.201 -11.659 1.00 97.00 101 VAL A O 1
ATOM 735 N N . LEU A 1 102 ? 2.402 1.340 -13.689 1.00 96.50 102 LEU A N 1
ATOM 736 C CA . LEU A 1 102 ? 3.430 2.105 -14.412 1.00 96.50 102 LEU A CA 1
ATOM 737 C C . LEU A 1 102 ? 3.199 3.622 -14.400 1.00 96.50 102 LEU A C 1
ATOM 739 O O . LEU A 1 102 ? 4.157 4.383 -14.484 1.00 96.50 102 LEU A O 1
ATOM 743 N N . GLY A 1 103 ? 1.939 4.052 -14.303 1.00 94.94 103 GLY A N 1
ATOM 744 C CA . GLY A 1 103 ? 1.555 5.460 -14.144 1.00 94.94 103 GLY A CA 1
ATOM 745 C C . GLY A 1 103 ? 0.852 5.748 -12.819 1.00 94.94 103 GLY A C 1
ATOM 746 O O . GLY A 1 103 ? 0.315 6.837 -12.635 1.00 94.94 103 GLY A O 1
ATOM 747 N N . GLY A 1 104 ? 0.797 4.759 -11.925 1.00 94.69 104 GLY A N 1
ATOM 748 C CA . GLY A 1 104 ? 0.092 4.840 -10.649 1.00 94.69 104 GLY A CA 1
ATOM 749 C C . GLY A 1 104 ? 0.953 5.335 -9.491 1.00 94.69 104 GLY A C 1
ATOM 750 O O . GLY A 1 104 ? 0.449 5.415 -8.375 1.00 94.69 104 GLY A O 1
ATOM 751 N N . GLY A 1 105 ? 2.236 5.625 -9.725 1.00 94.75 105 GLY A N 1
ATOM 752 C CA . GLY A 1 105 ? 3.152 6.102 -8.697 1.00 94.75 105 GLY A CA 1
ATOM 753 C C . GLY A 1 105 ? 3.074 7.613 -8.484 1.00 94.75 105 GLY A C 1
ATOM 754 O O . GLY A 1 105 ? 2.804 8.396 -9.3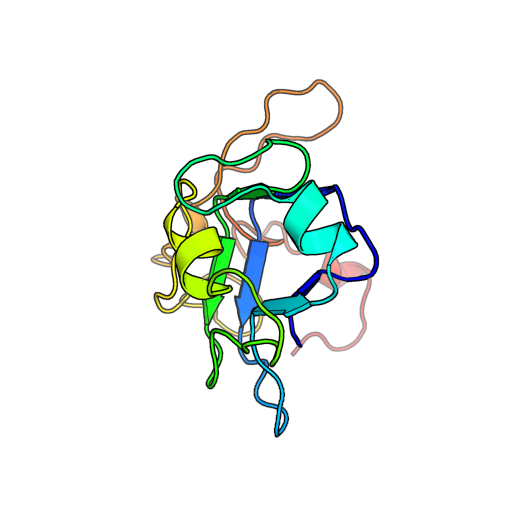95 1.00 94.75 105 GLY A O 1
ATOM 755 N N . ARG A 1 106 ? 3.375 8.034 -7.261 1.00 94.94 106 ARG A N 1
ATOM 756 C CA . ARG A 1 106 ? 3.616 9.419 -6.877 1.00 94.94 106 ARG A CA 1
ATOM 757 C C . ARG A 1 106 ? 5.101 9.736 -6.957 1.00 94.94 106 ARG A C 1
ATOM 759 O O . ARG A 1 106 ? 5.918 9.093 -6.304 1.00 94.94 106 ARG A O 1
ATOM 766 N N . LEU A 1 107 ? 5.446 10.798 -7.678 1.00 92.81 107 LEU A N 1
ATOM 767 C CA . LEU A 1 107 ? 6.804 11.333 -7.650 1.00 92.81 107 LEU A CA 1
ATOM 768 C C . LEU A 1 107 ? 7.091 11.944 -6.275 1.00 92.81 107 LEU A C 1
ATOM 770 O O . LEU A 1 107 ? 6.339 12.797 -5.796 1.00 92.81 107 LEU A O 1
ATOM 774 N N . ILE A 1 108 ? 8.193 11.519 -5.662 1.00 89.38 108 ILE A N 1
ATOM 775 C CA . ILE A 1 108 ? 8.705 12.071 -4.409 1.00 89.38 108 ILE A CA 1
ATOM 776 C C . ILE A 1 108 ? 9.926 12.916 -4.777 1.00 89.38 108 ILE A C 1
ATOM 778 O O . ILE A 1 108 ? 10.984 12.360 -5.063 1.00 89.38 108 ILE A O 1
ATOM 782 N N . PRO A 1 109 ? 9.780 14.248 -4.875 1.00 84.44 109 PRO A N 1
ATOM 783 C CA . PRO A 1 109 ? 10.891 15.122 -5.199 1.00 84.44 109 PRO A CA 1
ATOM 784 C C . PRO A 1 109 ? 11.711 15.355 -3.933 1.00 84.44 109 PRO A C 1
ATOM 786 O O . PRO A 1 109 ? 11.489 16.319 -3.199 1.00 84.44 109 PRO A O 1
ATOM 789 N N . ASP A 1 110 ? 12.654 14.462 -3.671 1.00 85.38 110 ASP A N 1
ATOM 790 C CA . ASP A 1 110 ? 13.698 14.693 -2.685 1.00 85.38 110 ASP A CA 1
ATOM 791 C C . ASP A 1 110 ? 15.089 14.566 -3.323 1.00 85.38 110 ASP A C 1
ATOM 793 O O . ASP A 1 110 ? 15.233 14.227 -4.495 1.00 85.38 110 ASP A O 1
ATOM 797 N N . GLY A 1 111 ? 16.120 14.964 -2.578 1.00 91.06 111 GLY A N 1
ATOM 798 C CA . GLY A 1 111 ? 17.504 14.925 -3.056 1.00 91.06 111 GLY A CA 1
ATOM 799 C C . GLY A 1 111 ? 18.206 13.585 -2.828 1.00 91.06 111 GLY A C 1
ATOM 800 O O . GLY A 1 111 ? 19.405 13.496 -3.080 1.00 91.06 111 GLY A O 1
ATOM 801 N N . PHE A 1 112 ? 17.507 12.591 -2.281 1.00 88.81 112 PHE A N 1
ATOM 802 C CA . PHE A 1 112 ? 18.063 11.303 -1.882 1.00 88.81 112 PHE A CA 1
ATOM 803 C C . PHE A 1 112 ? 17.649 10.176 -2.839 1.00 88.81 112 PHE A C 1
ATOM 805 O O . PHE A 1 112 ? 18.499 9.384 -3.238 1.00 88.81 112 PHE A O 1
ATOM 812 N N . PHE A 1 113 ? 16.373 10.108 -3.218 1.00 87.44 113 PHE A N 1
ATOM 813 C CA . PHE A 1 113 ? 15.817 9.102 -4.115 1.00 87.44 113 PHE A CA 1
ATOM 814 C C . PHE A 1 113 ? 15.691 9.616 -5.550 1.00 87.44 113 PHE A C 1
ATOM 816 O O . PHE A 1 113 ? 15.394 10.783 -5.806 1.00 87.44 113 PHE A O 1
ATOM 823 N N . GLU A 1 114 ? 15.851 8.705 -6.508 1.00 87.69 114 GLU A N 1
ATOM 824 C CA . GLU A 1 114 ? 15.450 8.964 -7.887 1.00 87.69 114 GLU A CA 1
ATOM 825 C C . GLU A 1 114 ? 13.916 8.915 -7.999 1.00 87.69 114 GLU A C 1
ATOM 827 O O . GLU A 1 114 ? 13.296 7.963 -7.509 1.00 87.69 114 GLU A O 1
ATOM 832 N N . PRO A 1 115 ? 13.270 9.905 -8.644 1.00 89.25 115 PRO A N 1
ATOM 833 C CA . PRO A 1 115 ? 11.820 9.897 -8.792 1.00 89.25 115 PRO A CA 1
ATOM 834 C C . PRO A 1 115 ? 11.328 8.701 -9.622 1.00 89.25 115 PRO A C 1
ATOM 836 O O . PRO A 1 115 ? 11.669 8.565 -10.797 1.00 89.25 115 PRO A O 1
ATOM 839 N N . ALA A 1 116 ? 10.463 7.873 -9.033 1.00 90.31 116 ALA A N 1
ATOM 840 C CA . ALA A 1 116 ? 9.820 6.745 -9.704 1.00 90.31 116 ALA A CA 1
ATOM 841 C C . ALA A 1 116 ? 8.344 7.071 -10.017 1.00 90.31 116 ALA A C 1
ATOM 843 O O . ALA A 1 116 ? 7.556 7.250 -9.086 1.00 90.31 116 ALA A O 1
ATOM 844 N N . PRO A 1 117 ? 7.933 7.155 -11.300 1.00 91.44 117 PRO A N 1
ATOM 845 C CA . PRO A 1 117 ? 6.541 7.434 -11.682 1.00 91.44 117 PRO A CA 1
ATOM 846 C C . PRO A 1 117 ? 5.606 6.218 -11.545 1.00 91.44 117 PRO A C 1
ATOM 848 O O . PRO A 1 117 ? 4.425 6.302 -11.878 1.00 91.44 117 PRO A O 1
ATOM 851 N N . TYR A 1 118 ? 6.124 5.085 -11.072 1.00 95.12 118 TYR A N 1
ATOM 852 C CA . TYR A 1 118 ? 5.412 3.819 -10.961 1.00 95.12 118 TYR A CA 1
ATOM 853 C C . TYR A 1 118 ? 5.280 3.370 -9.501 1.00 95.12 118 TYR A C 1
ATOM 855 O O . TYR A 1 118 ? 6.070 3.756 -8.640 1.00 95.12 118 TYR A O 1
ATOM 863 N N . ALA A 1 119 ? 4.276 2.539 -9.227 1.00 96.56 119 ALA A N 1
ATOM 864 C CA . ALA A 1 119 ? 4.129 1.838 -7.959 1.00 96.56 119 ALA A CA 1
ATOM 865 C C . ALA A 1 119 ? 4.804 0.459 -8.025 1.00 96.56 119 ALA A C 1
ATOM 867 O O . ALA A 1 119 ? 4.713 -0.250 -9.027 1.00 96.56 119 ALA A O 1
ATOM 868 N N . GLY A 1 120 ? 5.453 0.061 -6.933 1.00 94.31 120 GLY A N 1
ATOM 869 C CA . GLY A 1 120 ? 6.225 -1.174 -6.841 1.00 94.31 120 GLY A CA 1
ATOM 870 C C . GLY A 1 120 ? 7.716 -0.965 -7.098 1.00 94.31 120 GLY A C 1
ATOM 871 O O . GLY A 1 120 ? 8.205 0.152 -7.226 1.00 94.31 120 GLY A O 1
ATOM 872 N N . ALA A 1 121 ? 8.458 -2.071 -7.135 1.00 91.88 121 ALA A N 1
ATOM 873 C CA . ALA A 1 121 ? 9.920 -2.040 -7.159 1.00 91.88 121 ALA A CA 1
ATOM 874 C C . ALA A 1 121 ? 10.528 -1.819 -8.555 1.00 91.88 121 ALA A C 1
ATOM 876 O O . ALA A 1 121 ? 11.711 -1.499 -8.648 1.00 91.88 121 ALA A O 1
ATOM 877 N N . PHE A 1 122 ? 9.752 -2.007 -9.627 1.00 93.19 122 PHE A N 1
ATOM 878 C CA . PHE A 1 122 ? 10.265 -2.013 -10.996 1.00 93.19 122 PHE A CA 1
ATOM 879 C C . PHE A 1 122 ? 9.328 -1.255 -11.932 1.00 93.19 122 PHE A C 1
ATOM 881 O O . PHE A 1 122 ? 8.128 -1.512 -11.941 1.00 93.19 122 PHE A O 1
ATOM 888 N N . GLY A 1 123 ? 9.893 -0.389 -12.776 1.00 92.25 123 GLY A N 1
ATOM 889 C CA . GLY A 1 123 ? 9.189 0.227 -13.909 1.00 92.25 123 GLY A CA 1
ATOM 890 C C . GLY A 1 123 ? 9.224 -0.623 -15.184 1.00 92.25 123 GLY A C 1
ATOM 891 O O . GLY A 1 123 ? 8.671 -0.233 -16.206 1.00 92.25 123 GLY A O 1
ATOM 892 N N . GLY A 1 124 ? 9.907 -1.768 -15.144 1.00 92.00 124 GLY A N 1
ATOM 893 C CA . GLY A 1 124 ? 10.105 -2.660 -16.279 1.00 92.00 124 GLY A CA 1
ATOM 894 C C . GLY A 1 124 ? 11.332 -3.562 -16.095 1.00 92.00 124 GLY A C 1
ATOM 895 O O . GLY A 1 124 ? 12.051 -3.433 -15.101 1.00 92.00 124 GLY A O 1
ATOM 896 N N . PRO A 1 125 ? 11.591 -4.469 -17.051 1.00 89.19 125 PRO A N 1
ATOM 897 C CA . PRO A 1 125 ? 12.654 -5.473 -16.956 1.00 89.19 125 PRO A CA 1
ATOM 898 C C . PRO A 1 125 ? 14.076 -4.895 -16.969 1.00 89.19 125 P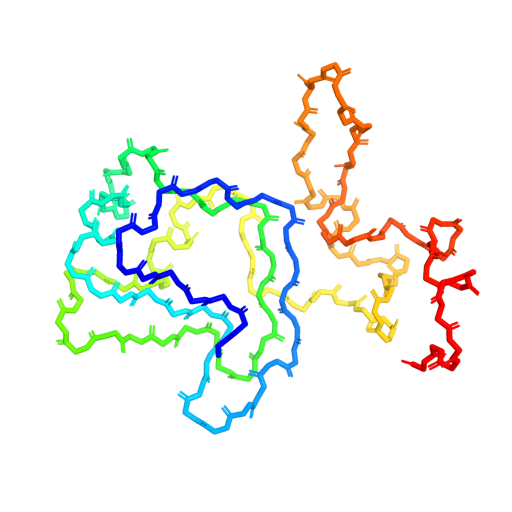RO A C 1
ATOM 900 O O . PRO A 1 125 ? 14.990 -5.550 -16.473 1.00 89.19 125 PRO A O 1
ATOM 903 N N . ASP A 1 126 ? 14.279 -3.696 -17.518 1.00 88.50 126 ASP A N 1
ATOM 904 C CA . ASP A 1 126 ? 15.606 -3.065 -17.596 1.00 88.50 126 ASP A CA 1
ATOM 905 C C . ASP A 1 126 ? 16.087 -2.534 -16.235 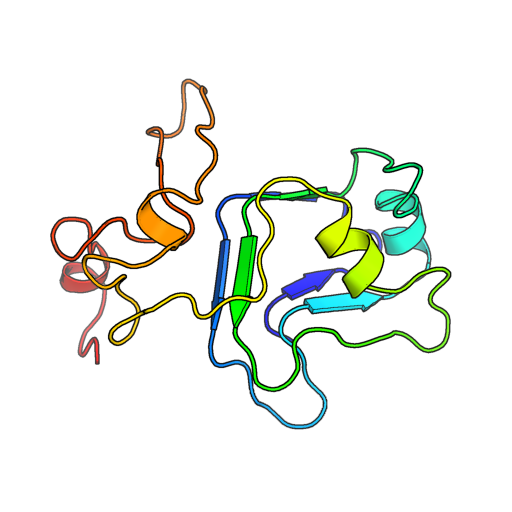1.00 88.50 126 ASP A C 1
ATOM 907 O O . ASP A 1 126 ? 17.288 -2.435 -15.998 1.00 88.50 126 ASP A O 1
ATOM 911 N N . GLY A 1 127 ? 15.155 -2.237 -15.321 1.00 86.19 127 GLY A N 1
ATOM 912 C CA . GLY A 1 127 ? 15.438 -1.798 -13.949 1.00 86.19 127 GLY A CA 1
ATOM 913 C C . GLY A 1 127 ? 15.496 -2.940 -12.931 1.00 86.19 127 GLY A C 1
ATOM 914 O O . GLY A 1 127 ? 15.539 -2.691 -11.726 1.00 86.19 127 GLY A O 1
ATOM 915 N N . ASP A 1 128 ? 15.452 -4.193 -13.389 1.00 90.00 128 ASP A N 1
ATOM 916 C CA . ASP A 1 128 ? 15.420 -5.367 -12.524 1.00 90.00 128 ASP A CA 1
ATOM 917 C C . ASP A 1 128 ? 16.791 -5.657 -11.900 1.00 90.00 128 ASP A C 1
ATOM 919 O O . ASP A 1 128 ? 17.590 -6.468 -12.382 1.00 90.00 128 ASP A O 1
ATOM 923 N N . TRP A 1 129 ? 17.045 -4.991 -10.777 1.00 85.62 129 TRP A N 1
ATOM 924 C CA . TRP A 1 129 ? 18.258 -5.163 -9.989 1.00 85.62 129 TRP A CA 1
ATOM 925 C C . TRP A 1 129 ? 18.393 -6.574 -9.397 1.00 85.62 129 TRP A C 1
ATOM 927 O O . TRP A 1 129 ? 19.504 -6.977 -9.056 1.00 85.62 129 TRP A O 1
ATOM 937 N N . THR A 1 130 ? 17.323 -7.373 -9.305 1.00 88.19 130 THR A N 1
ATOM 938 C CA . THR A 1 130 ? 17.386 -8.701 -8.666 1.00 88.19 130 THR A CA 1
ATOM 939 C C . THR A 1 130 ? 18.211 -9.702 -9.473 1.00 88.19 130 THR A C 1
ATOM 941 O O . THR A 1 130 ? 18.808 -10.611 -8.889 1.00 88.19 130 THR A O 1
ATOM 944 N N . ARG A 1 131 ? 18.336 -9.499 -10.792 1.00 83.75 131 ARG A N 1
ATOM 945 C CA . ARG A 1 131 ? 19.074 -10.378 -11.720 1.00 83.75 131 ARG A CA 1
ATOM 946 C C . ARG A 1 131 ? 20.546 -10.559 -11.364 1.00 83.75 131 ARG A C 1
ATOM 948 O O . ARG A 1 131 ? 21.128 -11.588 -11.691 1.00 83.75 131 ARG A O 1
ATOM 955 N N . ALA A 1 132 ? 21.148 -9.575 -10.698 1.00 80.56 132 ALA A N 1
ATOM 956 C CA . ALA A 1 132 ? 22.543 -9.630 -10.259 1.00 80.56 132 ALA A CA 1
ATOM 957 C C . ALA A 1 132 ? 22.701 -9.999 -8.772 1.00 80.56 132 ALA A C 1
ATOM 959 O O . ALA A 1 132 ? 23.820 -10.176 -8.299 1.00 80.56 132 ALA A O 1
ATOM 960 N N . TRP A 1 133 ? 21.592 -10.115 -8.037 1.00 80.56 133 TRP A N 1
ATOM 961 C CA . TRP A 1 133 ? 21.578 -10.270 -6.579 1.00 80.56 133 TRP A CA 1
ATOM 962 C C . TRP A 1 133 ? 20.932 -11.573 -6.113 1.00 80.56 133 TRP A C 1
ATOM 964 O O . TRP A 1 133 ? 21.044 -11.936 -4.943 1.00 80.56 133 TRP A O 1
ATOM 974 N N . THR A 1 134 ? 20.266 -12.295 -7.012 1.00 80.06 134 THR A N 1
ATOM 975 C CA . THR A 1 134 ? 19.535 -13.517 -6.681 1.00 80.06 134 THR A CA 1
ATOM 976 C C . THR A 1 134 ? 19.800 -14.610 -7.714 1.00 80.06 134 THR A C 1
ATOM 978 O O . THR A 1 134 ? 19.952 -14.356 -8.906 1.00 80.06 134 THR A O 1
ATOM 981 N N . TYR A 1 135 ? 19.895 -15.855 -7.246 1.00 71.94 135 TYR A N 1
ATOM 982 C CA . TYR A 1 135 ? 20.021 -17.033 -8.102 1.00 71.94 135 TYR A CA 1
ATOM 983 C C . TYR A 1 135 ? 18.640 -17.687 -8.229 1.00 71.94 135 TYR A C 1
ATOM 985 O O . TYR A 1 135 ? 18.080 -18.101 -7.216 1.00 71.94 135 TYR A O 1
ATOM 993 N N . ARG A 1 136 ? 18.126 -17.806 -9.466 1.00 64.56 136 ARG A N 1
ATOM 994 C CA . ARG A 1 136 ? 16.775 -18.298 -9.835 1.00 64.56 136 ARG A CA 1
ATOM 995 C C . ARG A 1 136 ? 15.626 -17.340 -9.504 1.00 64.56 136 ARG A C 1
ATOM 997 O O . ARG A 1 136 ? 14.780 -17.647 -8.669 1.00 64.56 136 ARG A O 1
ATOM 1004 N N . VAL A 1 137 ? 15.560 -16.220 -10.216 1.00 61.38 137 VAL A N 1
ATOM 1005 C CA . VAL A 1 137 ? 14.329 -15.422 -10.262 1.00 61.38 137 VAL A CA 1
ATOM 1006 C C . VAL A 1 137 ? 13.358 -16.120 -11.217 1.00 61.38 137 VAL A C 1
ATOM 1008 O O . VAL A 1 137 ? 13.709 -16.354 -12.375 1.00 61.38 137 VAL A O 1
ATOM 1011 N N . GLN A 1 138 ? 12.210 -16.557 -10.699 1.00 52.69 138 GLN A N 1
ATOM 1012 C CA . GLN A 1 138 ? 11.105 -17.158 -11.453 1.00 52.69 138 GLN A CA 1
ATOM 1013 C C . GLN A 1 138 ? 9.861 -16.299 -11.286 1.00 52.69 138 GLN A C 1
ATOM 1015 O O . GLN A 1 138 ? 9.638 -15.822 -10.150 1.00 52.69 138 GLN A O 1
#

Sequence (138 aa):
DGIRLKEGTGGHLVNGVVKGYDKDGKACLFITNAPTYAAAGSPTALSGNTTIDHVFLNCATQFKQDDGAPWTAEAFFTAQAGNSTSDAMLDGYLPMANSPVLGGGRLIPDGFFEPAPYAGAFGGPDGDWTRAWTYRVQ

Secondary structure (DSSP, 8-state):
--EEE-TT---EEES-EEE----TT--SEEE-SHHHHHHHEETTEE-SSSEEES-EEESSS-EE--TT-SS-HHHHHHTSTT-B-S---EETTEEPTT-GGGG-PPP---SSSPP-SSSSS-SSGGG-GGGGT-S---